Protein AF-A0AA38KPP3-F1 (afdb_monomer_lite)

Foldseek 3Di:
DDPPDDQDPVNVVVVVVVDDDDLLVVLVVVLVVCVVVVVVVVNVVSCVVSVHD

Radius of gyration: 17.06 Å; chains: 1; bounding box: 34×31×41 Å

Sequence (53 aa):
SSSRKLVAKDEWEKRLRDVKIRKDDMNKLIMNFLVTEGYVDAAKKFQLESGTK

InterPro domains:
  IPR006594 LIS1 homology motif [PF08513] (24-50)
  IPR006594 LIS1 homology motif [PS50896] (22-53)
  IPR006594 LIS1 homology motif [SM00667] (22-53)

Organism: Taxus chinensis (NCBI:txid29808)

pLDDT: mean 89.62, std 9.58, range [45.09, 96.44]

Secondary structure (DSSP, 8-state):
--------HHHHHHHHHH----HHHHHHHHHHHHHHTT-HHHHHHHHHHH---

Structure (mmCIF, N/CA/C/O backbone):
data_AF-A0AA38KPP3-F1
#
_entry.id   AF-A0AA38KPP3-F1
#
loop_
_atom_site.group_PDB
_atom_site.id
_atom_site.type_symbol
_atom_site.label_atom_id
_atom_site.label_alt_id
_atom_site.label_comp_id
_atom_site.label_asym_id
_atom_site.label_entity_id
_atom_site.label_seq_id
_atom_site.pdbx_PDB_ins_code
_atom_site.Cartn_x
_atom_site.Cartn_y
_atom_site.Cartn_z
_atom_site.occupancy
_atom_site.B_iso_or_equiv
_atom_site.auth_seq_id
_atom_site.auth_comp_id
_atom_site.auth_asym_id
_atom_site.auth_atom_id
_atom_site.pdbx_PDB_model_num
ATOM 1 N N . SER A 1 1 ? 13.435 -23.798 -27.646 1.00 45.09 1 SER A N 1
ATOM 2 C CA . SER A 1 1 ? 14.288 -23.282 -26.558 1.00 45.09 1 SER A CA 1
ATOM 3 C C . SER A 1 1 ? 13.908 -21.831 -26.328 1.00 45.09 1 SER A C 1
ATOM 5 O O . SER A 1 1 ? 14.064 -21.043 -27.250 1.00 45.09 1 SER A O 1
ATOM 7 N N . SER A 1 2 ? 13.282 -21.489 -25.197 1.00 56.88 2 SER A N 1
ATOM 8 C CA . SER A 1 2 ? 12.890 -20.099 -24.928 1.00 56.88 2 SER A CA 1
ATOM 9 C C . SER A 1 2 ? 14.090 -19.367 -24.334 1.00 56.88 2 SER A C 1
ATOM 11 O O . SER A 1 2 ? 14.496 -19.646 -23.205 1.00 56.88 2 SER A O 1
ATOM 13 N N . SER A 1 3 ? 14.712 -18.493 -25.121 1.00 70.88 3 SER A N 1
ATOM 14 C CA . SER A 1 3 ? 15.843 -17.672 -24.694 1.00 70.88 3 SER A CA 1
ATOM 15 C C . SER A 1 3 ? 15.406 -16.786 -23.525 1.00 70.88 3 SER A C 1
ATOM 17 O O . SER A 1 3 ? 14.510 -15.953 -23.680 1.00 70.88 3 SER A O 1
ATOM 19 N N . ARG A 1 4 ? 16.014 -16.958 -22.343 1.00 75.38 4 ARG A N 1
ATOM 20 C CA . ARG A 1 4 ? 15.774 -16.062 -21.2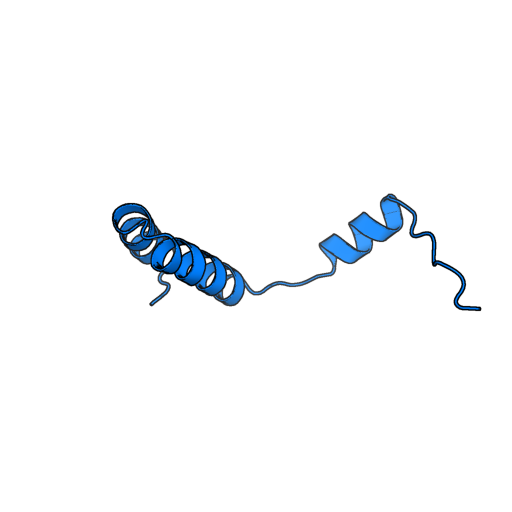02 1.00 75.38 4 ARG A CA 1
ATOM 21 C C . ARG A 1 4 ? 16.145 -14.639 -21.619 1.00 75.38 4 ARG A C 1
ATOM 23 O O . ARG A 1 4 ? 17.304 -14.369 -21.919 1.00 75.38 4 ARG A O 1
ATOM 30 N N . LYS A 1 5 ? 15.162 -13.739 -21.644 1.00 78.25 5 LYS A N 1
ATOM 31 C CA . LYS A 1 5 ? 15.401 -12.310 -21.857 1.00 78.25 5 LYS A CA 1
ATOM 32 C C . LYS A 1 5 ? 16.094 -11.755 -20.615 1.00 78.25 5 LYS A C 1
ATOM 34 O O . LYS A 1 5 ? 15.486 -11.693 -19.550 1.00 78.25 5 LYS A O 1
ATOM 39 N N . LEU A 1 6 ? 17.363 -11.389 -20.755 1.00 82.62 6 LEU A N 1
ATOM 40 C CA . LEU A 1 6 ? 18.076 -10.599 -19.758 1.00 82.62 6 LEU A CA 1
ATOM 41 C C . LEU A 1 6 ? 17.601 -9.153 -19.912 1.00 82.62 6 LEU A C 1
ATOM 43 O O . LEU A 1 6 ? 17.800 -8.553 -20.963 1.00 82.62 6 LEU A O 1
ATOM 47 N N . VAL A 1 7 ? 16.921 -8.631 -18.894 1.00 86.25 7 VAL A N 1
ATOM 48 C CA . VAL A 1 7 ? 16.514 -7.223 -18.832 1.00 86.25 7 VAL A CA 1
ATOM 49 C C . VAL A 1 7 ? 17.562 -6.491 -18.006 1.00 86.25 7 VAL A C 1
ATOM 51 O O . VAL A 1 7 ? 17.852 -6.898 -16.879 1.00 86.25 7 VAL A O 1
ATOM 54 N N . ALA A 1 8 ? 18.153 -5.442 -18.572 1.00 91.75 8 ALA A N 1
ATOM 55 C CA . ALA A 1 8 ? 19.110 -4.609 -17.857 1.00 91.75 8 ALA A CA 1
ATOM 56 C C . ALA A 1 8 ? 18.403 -3.798 -16.754 1.00 91.75 8 ALA A C 1
ATOM 58 O O . ALA A 1 8 ? 17.203 -3.527 -16.830 1.00 91.75 8 ALA A O 1
ATOM 59 N N . LYS A 1 9 ? 19.131 -3.436 -15.691 1.00 91.62 9 LYS A N 1
ATOM 60 C CA . LYS A 1 9 ? 18.548 -2.778 -14.508 1.00 91.62 9 LYS A CA 1
ATOM 61 C C . LYS A 1 9 ? 17.849 -1.458 -14.859 1.00 91.62 9 LYS A C 1
ATOM 63 O O . LYS A 1 9 ? 16.755 -1.195 -14.373 1.00 91.62 9 LYS A O 1
ATOM 68 N N . ASP A 1 10 ? 18.470 -0.649 -15.705 1.00 94.06 10 ASP A N 1
ATOM 69 C CA . ASP A 1 10 ? 17.945 0.630 -16.188 1.00 94.06 10 ASP A CA 1
ATOM 70 C C . ASP A 1 10 ? 16.641 0.455 -16.981 1.00 94.06 10 ASP A C 1
ATOM 72 O O . ASP A 1 10 ? 15.666 1.183 -16.769 1.00 94.06 10 ASP A O 1
ATOM 76 N N . GLU A 1 11 ? 16.591 -0.559 -17.845 1.00 93.06 11 GLU A N 1
ATOM 77 C CA . GLU A 1 11 ? 15.398 -0.917 -18.603 1.00 93.06 11 GLU A CA 1
ATOM 78 C C . GLU A 1 11 ? 14.276 -1.419 -17.681 1.00 93.06 11 GLU A C 1
ATOM 80 O O . GLU A 1 11 ? 13.114 -1.042 -17.851 1.00 93.06 11 GLU A O 1
ATOM 85 N N . TRP A 1 12 ? 14.615 -2.228 -16.674 1.00 93.12 12 TRP A N 1
ATOM 86 C CA . TRP A 1 12 ? 13.671 -2.692 -15.657 1.00 93.12 12 TRP A CA 1
ATOM 87 C C . TRP A 1 12 ? 13.064 -1.527 -14.873 1.00 93.12 12 TRP A C 1
ATOM 89 O O . TRP A 1 12 ? 11.844 -1.433 -14.746 1.00 93.12 12 TRP A O 1
ATOM 99 N N . GLU A 1 13 ? 13.895 -0.600 -14.398 1.00 93.19 13 GLU A N 1
ATOM 100 C CA . GLU A 1 13 ? 13.432 0.580 -13.669 1.00 93.19 13 GLU A CA 1
ATOM 101 C C . GLU A 1 13 ? 12.562 1.496 -14.536 1.00 93.19 13 GLU A C 1
ATOM 103 O O . GLU A 1 13 ? 11.576 2.050 -14.046 1.00 93.19 13 GLU A O 1
ATOM 108 N N . LYS A 1 14 ? 12.882 1.643 -15.830 1.00 93.50 14 LYS A N 1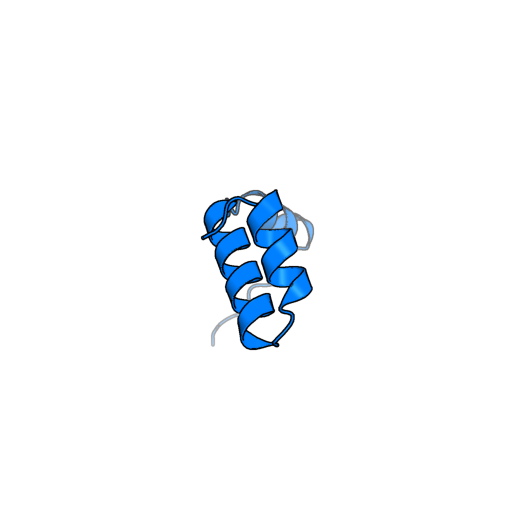
ATOM 109 C CA . LYS A 1 14 ? 12.035 2.387 -16.771 1.00 93.50 14 LYS A CA 1
ATOM 110 C C . LYS A 1 14 ? 10.657 1.741 -16.893 1.00 93.50 14 LYS A C 1
ATOM 112 O O . LYS A 1 14 ? 9.656 2.416 -16.676 1.00 93.50 14 LYS A O 1
ATOM 117 N N . ARG A 1 15 ? 10.615 0.431 -17.154 1.00 91.25 15 ARG A N 1
ATOM 118 C CA . ARG A 1 15 ? 9.362 -0.332 -17.238 1.00 91.25 15 ARG A CA 1
ATOM 119 C C . ARG A 1 15 ? 8.549 -0.198 -15.953 1.00 91.25 15 ARG A C 1
ATOM 121 O O . ARG A 1 15 ? 7.347 0.013 -16.032 1.00 91.25 15 ARG A O 1
ATOM 128 N N . LEU A 1 16 ? 9.199 -0.261 -14.789 1.00 88.31 16 LEU A N 1
ATOM 129 C CA . LEU A 1 16 ? 8.546 -0.122 -13.487 1.00 88.31 16 LEU A CA 1
ATOM 130 C C . LEU A 1 16 ? 7.898 1.259 -13.301 1.00 88.31 16 LEU A C 1
ATOM 132 O O . LEU A 1 16 ? 6.773 1.336 -12.818 1.00 88.31 16 LEU A O 1
ATOM 136 N N . ARG A 1 17 ? 8.572 2.342 -13.713 1.00 88.12 17 ARG A N 1
ATOM 137 C CA . ARG A 1 17 ? 8.018 3.711 -13.662 1.00 88.12 17 ARG A CA 1
ATOM 138 C C . ARG A 1 17 ? 6.838 3.919 -14.616 1.00 88.12 17 ARG A C 1
ATOM 140 O O . ARG A 1 17 ? 5.957 4.738 -14.332 1.00 88.12 17 ARG A O 1
ATOM 147 N N . ASP A 1 18 ? 6.834 3.200 -15.734 1.00 91.00 18 ASP A N 1
ATOM 148 C CA . ASP A 1 18 ? 5.770 3.270 -1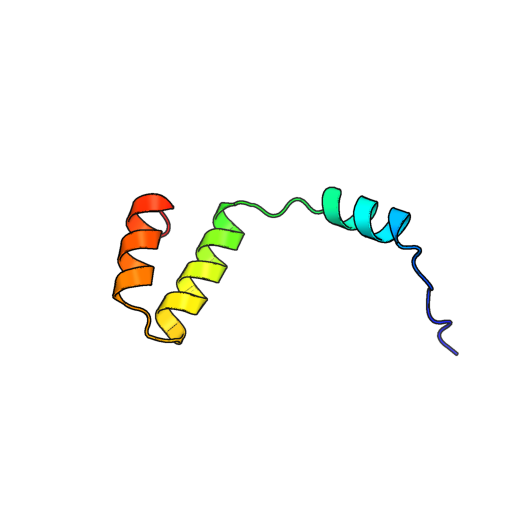6.736 1.00 91.00 18 ASP A CA 1
A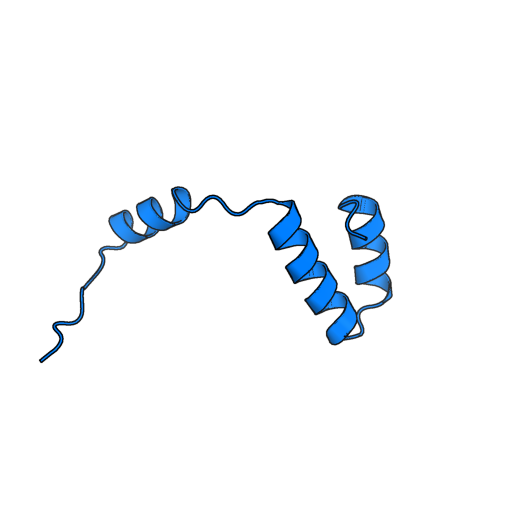TOM 149 C C . ASP A 1 18 ? 4.501 2.528 -16.287 1.00 91.00 18 ASP A C 1
ATOM 151 O O . ASP A 1 18 ? 3.406 2.852 -16.752 1.00 91.00 18 ASP A O 1
ATOM 155 N N . VAL A 1 19 ? 4.606 1.589 -15.336 1.00 89.81 19 VAL A N 1
ATOM 156 C CA . VAL A 1 19 ? 3.430 0.939 -14.746 1.00 89.81 19 VAL A CA 1
ATOM 157 C C . VAL A 1 19 ? 2.620 1.964 -13.954 1.00 89.81 19 VAL A C 1
ATOM 159 O O . VAL A 1 19 ? 3.018 2.442 -12.892 1.00 89.81 19 VAL A O 1
ATOM 162 N N . LYS A 1 20 ? 1.427 2.281 -14.457 1.00 85.69 20 LYS A N 1
ATOM 163 C CA . LYS A 1 20 ? 0.448 3.110 -13.752 1.00 85.69 20 LYS A CA 1
ATOM 164 C C . LYS A 1 20 ? -0.489 2.214 -12.953 1.00 85.69 20 LYS A C 1
ATOM 166 O O . LYS A 1 20 ? -1.449 1.676 -13.493 1.00 85.69 20 LYS A O 1
ATOM 171 N N . ILE A 1 21 ? -0.214 2.066 -11.661 1.00 86.81 21 ILE A N 1
ATOM 172 C CA . ILE A 1 21 ? -1.149 1.433 -10.727 1.00 86.81 21 ILE A CA 1
ATOM 173 C C . ILE A 1 21 ? -2.073 2.518 -10.185 1.00 86.81 21 ILE A C 1
ATOM 175 O O . ILE A 1 21 ? -1.610 3.551 -9.694 1.00 86.81 21 ILE A O 1
ATOM 179 N N . ARG A 1 22 ? -3.386 2.299 -10.270 1.00 91.69 22 ARG A N 1
ATOM 180 C CA . ARG A 1 22 ? -4.345 3.209 -9.646 1.00 91.69 22 ARG A CA 1
ATOM 181 C C . ARG A 1 22 ? -4.222 3.093 -8.133 1.00 91.69 22 ARG A C 1
ATOM 183 O O . ARG A 1 22 ? -4.233 1.990 -7.589 1.00 91.69 22 ARG A O 1
ATOM 190 N N . LYS A 1 23 ? -4.164 4.238 -7.454 1.00 89.88 23 LYS A N 1
ATOM 191 C CA . LYS A 1 23 ? -4.105 4.298 -5.988 1.00 89.88 23 LYS A CA 1
ATOM 192 C C . LYS A 1 23 ? -5.241 3.493 -5.345 1.00 89.88 23 LYS A C 1
ATOM 194 O O . LYS A 1 23 ? -4.989 2.749 -4.408 1.00 89.88 23 LYS A O 1
ATOM 199 N N . ASP A 1 24 ? -6.446 3.562 -5.910 1.00 92.75 24 ASP A N 1
ATOM 200 C CA . ASP A 1 24 ? -7.612 2.812 -5.426 1.00 92.75 24 ASP A CA 1
ATOM 201 C C . ASP A 1 24 ? -7.397 1.293 -5.446 1.00 92.75 24 ASP A C 1
ATOM 203 O O . ASP A 1 24 ? -7.800 0.598 -4.517 1.00 92.75 24 ASP A O 1
ATOM 207 N N . ASP A 1 25 ? -6.754 0.771 -6.494 1.00 93.50 25 ASP A N 1
ATOM 208 C CA . ASP A 1 25 ? -6.515 -0.666 -6.641 1.00 93.50 25 ASP A CA 1
ATOM 209 C C . ASP A 1 25 ? -5.452 -1.140 -5.642 1.00 93.50 25 ASP A C 1
ATOM 211 O O . ASP A 1 25 ? -5.607 -2.190 -5.018 1.00 93.50 25 ASP A O 1
ATOM 215 N N . MET A 1 26 ? -4.416 -0.324 -5.414 1.00 94.31 26 MET A N 1
ATOM 216 C CA . MET A 1 26 ? -3.423 -0.575 -4.366 1.00 94.31 26 MET A CA 1
ATOM 217 C C . MET A 1 26 ? -4.058 -0.538 -2.972 1.00 94.31 26 MET A C 1
ATOM 219 O O . MET A 1 26 ? -3.814 -1.420 -2.153 1.00 94.31 26 MET A O 1
ATOM 223 N N . ASN A 1 27 ? -4.907 0.452 -2.699 1.00 95.25 27 ASN A N 1
ATOM 224 C CA . ASN A 1 27 ? -5.543 0.569 -1.395 1.00 95.25 27 ASN A CA 1
ATOM 225 C C . ASN A 1 27 ? -6.472 -0.618 -1.101 1.00 95.25 27 ASN A C 1
ATOM 227 O O . ASN A 1 27 ? -6.479 -1.115 0.023 1.00 95.25 27 ASN A O 1
ATOM 231 N N . LYS A 1 28 ? -7.212 -1.116 -2.102 1.00 94.88 28 LYS A N 1
ATOM 232 C CA . LYS A 1 28 ? -8.016 -2.345 -1.971 1.00 94.88 28 LYS A CA 1
ATOM 233 C C . LYS A 1 28 ? -7.153 -3.560 -1.654 1.00 94.88 28 LYS A C 1
ATOM 235 O O . LYS A 1 28 ? -7.519 -4.358 -0.797 1.00 94.88 28 LYS A O 1
ATOM 240 N N . LEU A 1 29 ? -6.004 -3.696 -2.319 1.00 95.25 29 LEU A N 1
ATOM 241 C CA . LEU A 1 29 ? -5.071 -4.790 -2.054 1.00 95.25 29 LEU A CA 1
ATOM 242 C C . LEU A 1 29 ? -4.562 -4.749 -0.606 1.00 95.25 29 LEU A C 1
ATOM 244 O O . LEU A 1 29 ? -4.564 -5.773 0.075 1.00 95.25 29 LEU A O 1
ATOM 248 N N . ILE A 1 30 ? -4.185 -3.562 -0.127 1.00 94.50 30 ILE A N 1
ATOM 249 C CA . ILE A 1 30 ? -3.729 -3.356 1.251 1.00 94.50 30 ILE A CA 1
ATOM 250 C C . ILE A 1 30 ? -4.859 -3.649 2.245 1.00 94.50 30 ILE A C 1
ATOM 252 O O . ILE A 1 30 ? -4.631 -4.358 3.221 1.00 94.50 30 ILE A O 1
ATOM 256 N N . MET A 1 31 ? -6.085 -3.184 1.989 1.00 96.38 31 MET A N 1
ATOM 257 C CA . MET A 1 31 ? -7.236 -3.495 2.845 1.00 96.38 31 MET A CA 1
ATOM 258 C C . MET A 1 31 ? -7.501 -4.997 2.936 1.00 96.38 31 MET A C 1
ATOM 260 O O . MET A 1 31 ? -7.668 -5.517 4.037 1.00 96.38 31 MET A O 1
ATOM 264 N N . ASN A 1 32 ? -7.474 -5.709 1.808 1.00 93.44 32 ASN A N 1
ATOM 265 C CA . ASN A 1 32 ? -7.656 -7.159 1.794 1.00 93.44 32 ASN A CA 1
ATOM 266 C C . ASN A 1 32 ? -6.585 -7.871 2.623 1.00 93.44 32 ASN A C 1
ATOM 268 O O . ASN A 1 32 ? -6.913 -8.786 3.375 1.00 93.44 32 ASN A O 1
ATOM 272 N N . PHE A 1 33 ? -5.328 -7.434 2.524 1.00 96.44 33 PHE A N 1
ATOM 273 C CA . PHE A 1 33 ? -4.240 -7.959 3.344 1.00 96.44 33 PHE A CA 1
ATOM 274 C C . PHE A 1 33 ? -4.494 -7.716 4.839 1.00 96.44 33 PHE A C 1
ATOM 276 O O . PHE A 1 33 ? -4.487 -8.661 5.621 1.00 96.44 33 PHE A O 1
ATOM 283 N N . LEU A 1 34 ? -4.796 -6.475 5.236 1.00 95.75 34 LEU A N 1
ATOM 284 C CA . LEU A 1 34 ? -5.017 -6.125 6.644 1.00 95.75 34 LEU A CA 1
ATOM 285 C C . LEU A 1 34 ? -6.199 -6.881 7.262 1.00 95.75 34 LEU A C 1
ATOM 287 O O . LEU A 1 34 ? -6.127 -7.286 8.420 1.00 95.75 34 LEU A O 1
ATOM 291 N N . VAL A 1 35 ? -7.274 -7.090 6.499 1.00 92.12 35 VAL A N 1
ATOM 292 C CA . VAL A 1 35 ? -8.450 -7.837 6.960 1.00 92.12 35 VAL A CA 1
ATOM 293 C C . VAL A 1 35 ? -8.161 -9.337 7.042 1.00 92.12 35 VAL A C 1
ATOM 295 O O . VAL A 1 35 ? -8.508 -9.959 8.042 1.00 92.12 35 VAL A O 1
ATOM 298 N N . THR A 1 36 ? -7.509 -9.911 6.026 1.00 94.31 36 THR A N 1
ATOM 299 C CA . THR A 1 36 ? -7.228 -11.359 5.961 1.00 94.31 36 THR A CA 1
ATOM 300 C C . THR A 1 36 ? -6.252 -11.796 7.050 1.00 94.31 36 THR A C 1
ATOM 302 O O . THR A 1 36 ? -6.464 -12.825 7.684 1.00 94.31 36 THR A O 1
ATOM 305 N N . GLU A 1 37 ? -5.227 -10.990 7.320 1.00 94.69 37 GLU A N 1
ATOM 306 C CA . GLU A 1 37 ? -4.241 -11.257 8.374 1.00 94.69 37 GLU A CA 1
ATOM 307 C C . GLU A 1 37 ? -4.750 -10.889 9.785 1.00 94.69 37 GLU A C 1
ATOM 309 O O . GLU A 1 37 ? -4.054 -11.087 10.779 1.00 94.69 37 GLU A O 1
ATOM 314 N N . GLY A 1 38 ? -5.970 -10.348 9.906 1.00 92.25 38 GLY A N 1
ATOM 315 C CA . GLY A 1 38 ? -6.591 -10.038 11.197 1.00 92.25 38 GLY A CA 1
ATOM 316 C C . GLY A 1 38 ? -6.082 -8.759 11.872 1.00 92.25 38 GLY A C 1
ATOM 317 O O . GLY A 1 38 ? -6.317 -8.552 13.064 1.00 92.25 38 GLY A O 1
ATOM 318 N N . TYR A 1 39 ? -5.428 -7.858 11.136 1.00 95.56 39 TYR A N 1
ATOM 319 C CA . TYR A 1 39 ? -4.954 -6.566 11.641 1.00 95.56 39 TYR A CA 1
ATOM 320 C C . TYR A 1 39 ? -6.084 -5.528 11.722 1.00 95.56 39 TYR A C 1
ATOM 322 O O . TYR A 1 39 ? -6.080 -4.508 11.030 1.00 95.56 39 TYR A O 1
ATOM 330 N N . VAL A 1 40 ? -7.062 -5.770 12.597 1.00 92.00 40 VAL A N 1
ATOM 331 C CA . VAL A 1 40 ? -8.311 -4.990 12.688 1.00 92.00 40 VAL A CA 1
ATOM 332 C C . VAL A 1 40 ? -8.071 -3.492 12.914 1.00 92.00 40 VAL A C 1
ATOM 334 O O . VAL A 1 40 ? -8.689 -2.659 12.248 1.00 92.00 40 VAL A O 1
ATOM 337 N N . ASP A 1 41 ? -7.163 -3.122 13.818 1.00 95.19 41 ASP A N 1
ATOM 338 C CA . ASP A 1 41 ? -6.898 -1.708 14.123 1.00 95.19 41 ASP A CA 1
ATOM 339 C C . ASP A 1 41 ? -6.169 -0.990 12.984 1.00 95.19 41 ASP A C 1
ATOM 341 O O . ASP A 1 41 ? -6.439 0.183 12.711 1.00 95.19 41 ASP A O 1
ATOM 345 N N . ALA A 1 42 ? -5.278 -1.698 12.287 1.00 94.56 42 ALA A N 1
ATOM 346 C CA . ALA A 1 42 ? -4.598 -1.170 11.112 1.00 94.56 42 ALA A CA 1
ATOM 347 C C . ALA A 1 42 ? -5.579 -1.000 9.946 1.00 94.56 42 ALA A C 1
ATOM 349 O O . ALA A 1 42 ? -5.568 0.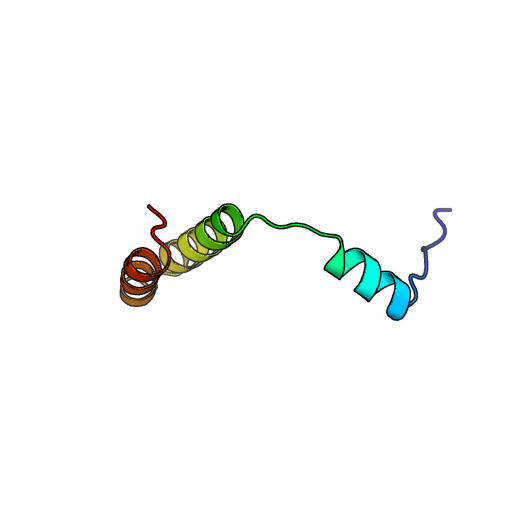046 9.304 1.00 94.56 42 ALA A O 1
ATOM 350 N N . ALA A 1 43 ? -6.477 -1.968 9.723 1.00 94.94 43 ALA A N 1
ATOM 351 C CA . ALA A 1 43 ? -7.524 -1.880 8.707 1.00 94.94 43 ALA A CA 1
ATOM 352 C C . ALA A 1 43 ? -8.443 -0.669 8.943 1.00 94.94 43 ALA A C 1
ATOM 354 O O . ALA A 1 43 ? -8.707 0.095 8.017 1.00 94.94 43 ALA A O 1
ATOM 355 N N . LYS A 1 44 ? -8.873 -0.432 10.192 1.00 94.50 44 LYS A N 1
ATOM 356 C CA . LYS A 1 44 ? -9.710 0.729 10.549 1.00 94.50 44 LYS A CA 1
ATOM 357 C C . LYS A 1 44 ? -9.006 2.060 10.291 1.00 94.50 44 LYS A C 1
ATOM 359 O O . LYS A 1 44 ? -9.590 2.953 9.684 1.00 94.50 44 LYS A O 1
ATOM 364 N N . LYS A 1 45 ? -7.754 2.202 10.738 1.00 96.38 45 LYS A N 1
ATOM 365 C CA . LYS A 1 45 ? -6.969 3.425 10.503 1.00 96.38 45 LYS A CA 1
ATOM 366 C C . LYS A 1 45 ? -6.728 3.650 9.012 1.00 96.38 45 LYS A C 1
ATOM 368 O O . LYS A 1 45 ? -6.968 4.745 8.514 1.00 96.38 45 LYS A O 1
ATOM 373 N N . PHE A 1 46 ? -6.352 2.598 8.289 1.00 95.44 46 PHE A N 1
ATOM 374 C CA . PHE A 1 46 ? -6.114 2.676 6.853 1.00 95.44 46 PHE A CA 1
ATOM 375 C C . PHE A 1 46 ? -7.380 3.048 6.077 1.00 95.44 46 PHE A C 1
ATOM 377 O O . PHE A 1 46 ? -7.312 3.850 5.150 1.00 95.44 46 PHE A O 1
ATOM 384 N N . GLN A 1 47 ? -8.547 2.522 6.449 1.00 93.94 47 GLN A N 1
ATOM 385 C CA . GLN A 1 47 ? -9.825 2.912 5.852 1.00 93.94 47 GLN A CA 1
ATOM 386 C C . GLN A 1 47 ? -10.116 4.408 6.038 1.00 93.94 47 GLN A C 1
ATOM 388 O O . GLN A 1 47 ? -10.510 5.068 5.076 1.00 93.94 47 GLN A O 1
ATOM 393 N N . LEU A 1 48 ? -9.887 4.954 7.239 1.00 95.62 48 LEU A N 1
ATOM 394 C CA . LEU A 1 48 ? -10.086 6.381 7.522 1.00 95.62 48 LEU A CA 1
ATOM 395 C C . LEU A 1 48 ? -9.156 7.273 6.687 1.00 95.62 48 LEU A C 1
ATOM 397 O O . LEU A 1 48 ? -9.593 8.297 6.171 1.00 95.62 48 LEU A O 1
ATOM 401 N N . GLU A 1 49 ? -7.894 6.876 6.528 1.00 93.25 49 GLU A N 1
ATOM 402 C CA . GLU A 1 49 ? -6.893 7.647 5.779 1.00 93.25 49 GLU A CA 1
ATOM 403 C C . GLU A 1 49 ? -7.044 7.512 4.256 1.00 93.25 49 GLU A C 1
ATOM 405 O O . GLU A 1 49 ? -6.852 8.474 3.510 1.00 93.25 49 GLU A O 1
ATOM 410 N N . SER A 1 50 ? -7.365 6.309 3.775 1.00 92.19 50 SER A N 1
ATOM 411 C CA . SER A 1 50 ? -7.397 5.986 2.344 1.00 92.19 50 SER A CA 1
ATOM 412 C C . SER A 1 50 ? -8.770 6.169 1.696 1.00 92.19 50 SER A C 1
ATOM 414 O O . SER A 1 50 ? -8.850 6.198 0.468 1.00 92.19 50 SER A O 1
ATOM 416 N N . GLY A 1 51 ? -9.844 6.255 2.491 1.00 91.25 51 GLY A N 1
ATOM 417 C CA . GLY A 1 51 ? -11.229 6.284 2.009 1.00 91.25 51 GLY A CA 1
ATOM 418 C C . GLY A 1 51 ? -11.705 4.961 1.396 1.00 91.25 51 GLY A C 1
ATOM 419 O O . GLY A 1 51 ? -12.756 4.919 0.754 1.00 91.25 51 GLY A O 1
ATOM 420 N N . THR A 1 52 ? -10.934 3.883 1.564 1.00 88.25 52 THR A N 1
ATOM 421 C CA . THR A 1 52 ? -11.222 2.570 0.976 1.00 88.25 52 THR A CA 1
ATOM 422 C C . THR A 1 52 ? -12.282 1.857 1.806 1.00 88.25 52 THR A C 1
ATOM 424 O O . THR A 1 52 ? -12.078 1.602 2.993 1.00 88.25 52 THR A O 1
ATOM 427 N N . LYS A 1 53 ? -13.430 1.574 1.188 1.00 72.94 53 LYS A N 1
ATOM 428 C CA . LYS A 1 53 ? -14.524 0.817 1.807 1.00 72.94 53 LYS A CA 1
ATOM 429 C C . LYS A 1 53 ? -14.219 -0.670 1.856 1.00 72.94 53 LYS A C 1
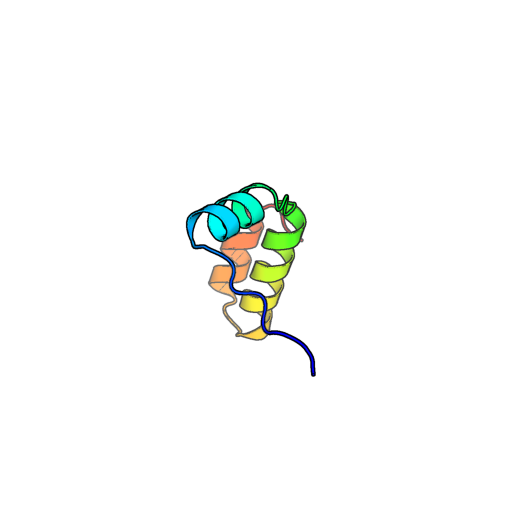ATOM 431 O O . LYS A 1 53 ? -13.697 -1.177 0.839 1.00 72.94 53 LYS A O 1
#